Protein AF-A0A938MTL4-F1 (afdb_monomer_lite)

Sequence (67 aa):
MLRGQSLTIQYLQGGSRGQGRIKLEESEIERLKDAMRVHPHPGVARHQTVQREHYPGITVPLGRPAP

Secondary structure (DSSP, 8-state):
-BTTB------EEESGGG-SEEE--HHHHHHHHHHH----PPP--PPP-------TT--SPPPPPP-

pLDDT: mean 78.89, std 10.32, range [60.56, 93.88]

Foldseek 3Di:
DAPPDDDDQDWDFDDDVRPDDIHHDPVSVVVVVVSNDDDPDPDDPDDPDDPCCDDVPDPDHDDDDDD

Structure (mmCIF, N/CA/C/O backbone):
data_AF-A0A938MTL4-F1
#
_entry.id   AF-A0A938MTL4-F1
#
loop_
_atom_site.group_PDB
_atom_site.id
_atom_site.type_symbol
_atom_site.label_atom_id
_atom_site.label_alt_id
_atom_site.label_comp_id
_atom_site.label_asym_id
_atom_site.label_entity_id
_atom_site.label_seq_id
_atom_site.pdbx_PDB_ins_code
_atom_site.Cartn_x
_atom_site.Cartn_y
_atom_site.Cartn_z
_atom_site.occupancy
_atom_site.B_iso_or_equiv
_atom_site.auth_seq_id
_atom_site.auth_comp_id
_atom_site.auth_asym_id
_atom_site.auth_atom_id
_atom_site.pdbx_PDB_model_num
ATOM 1 N N . MET A 1 1 ? -5.263 7.492 -0.004 1.00 71.12 1 MET A N 1
ATOM 2 C CA . MET A 1 1 ? -4.518 6.982 -1.177 1.00 71.12 1 MET A CA 1
ATOM 3 C C . MET A 1 1 ? -3.160 6.485 -0.700 1.00 71.12 1 MET A C 1
ATOM 5 O O . MET A 1 1 ? -2.537 7.196 0.081 1.00 71.12 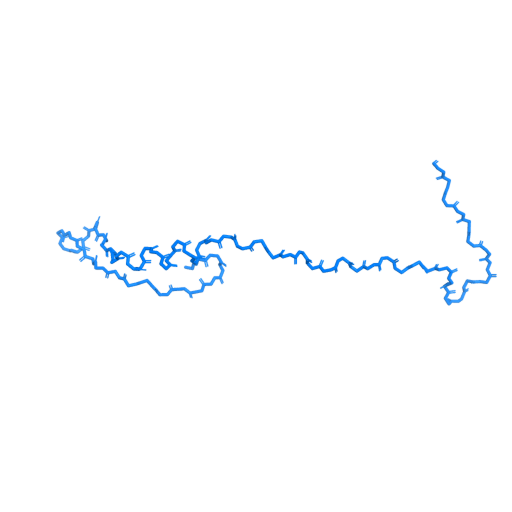1 MET A O 1
ATOM 9 N N . LEU A 1 2 ? -2.715 5.299 -1.122 1.00 82.62 2 LEU A N 1
ATOM 10 C CA . LEU A 1 2 ? -1.429 4.708 -0.723 1.00 82.62 2 LEU A CA 1
ATOM 11 C C . LEU A 1 2 ? -0.674 4.299 -1.993 1.00 82.62 2 LEU A C 1
ATOM 13 O O . LEU A 1 2 ? -1.231 3.589 -2.820 1.00 82.62 2 LEU A O 1
ATOM 17 N N . ARG A 1 3 ? 0.556 4.796 -2.195 1.00 81.69 3 ARG A N 1
ATOM 18 C CA . ARG A 1 3 ? 1.378 4.509 -3.397 1.00 81.69 3 ARG A CA 1
ATOM 19 C C . ARG A 1 3 ? 0.647 4.704 -4.744 1.00 81.69 3 ARG A C 1
ATOM 21 O O . ARG A 1 3 ? 0.882 3.971 -5.694 1.00 81.69 3 ARG A O 1
ATOM 28 N N . GLY A 1 4 ? -0.240 5.698 -4.837 1.00 83.75 4 GLY A N 1
ATOM 29 C CA . GLY A 1 4 ? -1.008 5.972 -6.061 1.00 83.75 4 GLY A CA 1
ATOM 30 C C . GLY A 1 4 ? -2.177 5.012 -6.311 1.00 83.75 4 GLY A C 1
ATOM 31 O O . GLY A 1 4 ? -2.863 5.149 -7.318 1.00 83.75 4 GLY A O 1
ATOM 32 N N . GLN A 1 5 ? -2.450 4.086 -5.389 1.00 83.12 5 GLN A N 1
ATOM 33 C CA . GLN A 1 5 ? -3.617 3.211 -5.419 1.00 83.12 5 GLN A CA 1
ATOM 34 C C . GLN A 1 5 ? -4.669 3.679 -4.404 1.00 83.12 5 GLN A C 1
ATOM 36 O O . GLN A 1 5 ? -4.359 4.119 -3.286 1.00 83.12 5 GLN A O 1
ATOM 41 N N . SER A 1 6 ? -5.939 3.609 -4.805 1.00 89.88 6 SER A N 1
ATOM 42 C CA . SER A 1 6 ? -7.058 3.813 -3.886 1.00 89.88 6 SER A CA 1
ATOM 43 C C . SER A 1 6 ? -7.266 2.542 -3.071 1.00 89.88 6 SER A C 1
ATOM 45 O O . SER A 1 6 ? -7.450 1.469 -3.639 1.00 89.88 6 SER A O 1
ATOM 47 N N . LEU A 1 7 ? -7.216 2.661 -1.745 1.00 88.50 7 LEU A N 1
ATOM 48 C CA . LEU A 1 7 ? -7.478 1.560 -0.826 1.00 88.50 7 LEU A CA 1
ATOM 49 C C . 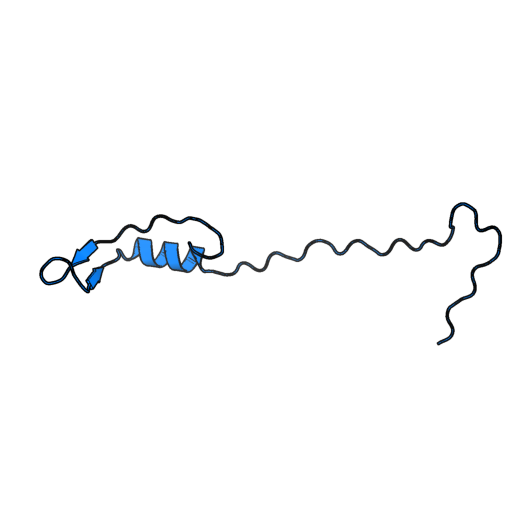LEU A 1 7 ? -8.532 1.990 0.189 1.00 88.50 7 LEU A C 1
ATOM 51 O O . LEU A 1 7 ? -8.425 3.064 0.783 1.00 88.50 7 LEU A O 1
ATOM 55 N N . THR A 1 8 ? -9.504 1.110 0.412 1.00 91.62 8 THR A N 1
ATOM 56 C CA . THR A 1 8 ? -10.419 1.183 1.552 1.00 91.62 8 THR A CA 1
ATOM 57 C C . THR A 1 8 ? -9.772 0.481 2.738 1.00 91.62 8 THR A C 1
ATOM 59 O O . THR A 1 8 ? -9.283 -0.647 2.596 1.00 91.62 8 THR A O 1
ATOM 62 N N . ILE A 1 9 ? -9.758 1.170 3.880 1.00 90.19 9 ILE A N 1
ATOM 63 C CA . ILE A 1 9 ? -9.220 0.669 5.144 1.00 90.19 9 ILE A CA 1
ATOM 64 C C . ILE A 1 9 ? -10.389 0.370 6.069 1.00 90.19 9 ILE A C 1
ATOM 66 O O . ILE A 1 9 ? -11.212 1.255 6.318 1.00 90.19 9 ILE A O 1
ATOM 70 N N . GLN A 1 10 ? -10.457 -0.856 6.573 1.00 89.44 10 GLN A N 1
ATOM 71 C CA . GLN A 1 10 ? -11.439 -1.227 7.587 1.00 89.44 10 GLN A CA 1
ATOM 72 C C . GLN A 1 10 ? -10.858 -0.956 8.967 1.00 89.44 10 GLN A C 1
ATOM 74 O O . GLN A 1 10 ? -9.787 -1.451 9.309 1.00 89.44 10 GLN A O 1
ATOM 79 N N . TYR A 1 11 ? -11.550 -0.150 9.763 1.00 90.38 11 TYR A N 1
ATOM 80 C CA . TYR A 1 11 ? -11.071 0.214 11.086 1.00 90.38 11 TYR A CA 1
ATOM 81 C C . TYR A 1 11 ? -12.217 0.410 12.068 1.00 90.38 11 TYR A C 1
ATOM 83 O O . TYR A 1 11 ? -13.332 0.772 11.692 1.00 90.38 11 TYR A O 1
ATOM 91 N N . LEU A 1 12 ? -11.914 0.217 13.348 1.00 89.12 12 LEU A N 1
ATOM 92 C CA . LEU A 1 12 ? -12.813 0.538 14.444 1.00 89.12 12 LEU A CA 1
ATOM 93 C C . LEU A 1 12 ? -12.388 1.863 15.079 1.00 89.12 12 LEU A C 1
ATOM 95 O O . LEU A 1 12 ? -11.260 2.014 15.552 1.00 89.12 12 LEU A O 1
ATOM 99 N N . GLN A 1 13 ? -13.306 2.823 15.117 1.00 86.81 13 GLN A N 1
ATOM 100 C CA . GLN A 1 13 ? -13.088 4.126 15.735 1.00 86.81 13 GLN A CA 1
ATOM 101 C C . GLN A 1 13 ? -13.512 4.093 17.207 1.00 86.81 13 GLN A C 1
ATOM 103 O O . GLN A 1 13 ? -14.636 3.719 17.534 1.00 86.81 13 GLN A O 1
ATOM 108 N N . GLY A 1 14 ? -12.607 4.474 18.105 1.00 85.00 14 GLY A N 1
ATOM 109 C CA . GLY A 1 14 ? -12.831 4.511 19.548 1.00 85.00 14 GLY A CA 1
ATOM 110 C C . GLY A 1 14 ? -12.440 5.851 20.174 1.00 85.00 14 GLY A C 1
ATOM 111 O O . GLY A 1 14 ? -11.837 6.705 19.529 1.00 85.00 14 GLY A O 1
ATOM 112 N N . GLY A 1 15 ? -12.764 6.016 21.459 1.00 83.00 15 GLY A N 1
ATOM 113 C CA . GLY A 1 15 ? -12.524 7.243 22.231 1.00 83.00 15 GLY A CA 1
ATOM 114 C C . GLY A 1 15 ? -13.820 7.923 22.674 1.00 83.00 15 GLY A C 1
ATOM 115 O O . GLY A 1 15 ? -14.913 7.540 22.248 1.00 83.00 15 GLY A O 1
ATOM 116 N N . SER A 1 16 ? -13.722 8.921 23.557 1.00 78.00 16 SER A N 1
ATOM 117 C CA . SER A 1 16 ? -14.896 9.702 23.954 1.00 78.00 16 SER A CA 1
ATOM 118 C C . SER A 1 16 ? -15.454 10.416 22.721 1.00 78.00 16 SER A C 1
ATOM 120 O O . SER A 1 16 ? -14.720 11.050 21.965 1.00 78.00 16 SER A O 1
ATOM 122 N N . ARG A 1 17 ? -16.758 10.244 22.469 1.00 82.12 17 ARG A N 1
ATOM 123 C CA . ARG A 1 17 ? -17.439 10.766 21.267 1.00 82.12 17 ARG A CA 1
ATOM 124 C C . ARG A 1 17 ? -16.810 10.303 19.939 1.00 82.12 17 ARG A C 1
ATOM 126 O O . ARG A 1 17 ? -16.919 10.997 18.935 1.00 82.12 17 ARG A O 1
ATOM 133 N N . GLY A 1 18 ? -16.143 9.146 19.940 1.00 70.19 18 GLY A N 1
ATOM 134 C CA . GLY A 1 18 ? -15.527 8.578 18.744 1.00 70.19 18 GLY A CA 1
ATOM 135 C C . GLY A 1 18 ? -14.278 9.317 18.268 1.00 70.19 18 GLY A C 1
ATOM 136 O O . GLY A 1 18 ? -13.958 9.217 17.095 1.00 70.19 18 GLY A O 1
ATOM 137 N N . GLN A 1 19 ? -13.564 10.073 19.108 1.00 79.00 19 GLN A N 1
ATOM 138 C CA . GLN A 1 19 ? -12.344 10.766 18.672 1.00 79.00 19 GLN A CA 1
ATOM 139 C C . GLN A 1 19 ? -11.052 10.146 19.217 1.00 79.00 19 GLN A C 1
ATOM 141 O O . GLN A 1 19 ? -10.957 9.758 20.380 1.00 79.00 19 GLN A O 1
ATOM 146 N N . GLY A 1 20 ? -10.023 10.131 18.365 1.00 78.44 20 GLY A N 1
ATOM 147 C CA . GLY A 1 20 ? -8.622 9.995 18.771 1.00 78.44 20 GLY A CA 1
ATOM 148 C C . GLY A 1 20 ? -8.065 8.576 18.857 1.00 78.44 20 GLY A C 1
ATOM 149 O O . GLY A 1 20 ? -6.865 8.428 19.083 1.00 78.44 20 GLY A O 1
ATOM 150 N N . ARG A 1 21 ? -8.875 7.525 18.669 1.00 87.44 21 ARG A N 1
ATOM 151 C CA . ARG A 1 21 ? -8.367 6.147 18.610 1.00 87.44 21 ARG A CA 1
ATOM 152 C C . ARG A 1 21 ? -8.912 5.407 17.403 1.00 87.44 21 ARG A C 1
ATOM 154 O O . ARG A 1 21 ? -10.115 5.366 17.175 1.00 87.44 21 ARG A O 1
ATOM 161 N N . ILE A 1 22 ? -8.006 4.781 16.670 1.00 89.69 22 ILE A N 1
ATOM 162 C CA . ILE A 1 22 ? -8.314 3.875 15.572 1.00 89.69 22 ILE A CA 1
ATOM 163 C C . ILE A 1 22 ? -7.714 2.528 15.955 1.00 89.69 22 ILE A C 1
ATOM 165 O O . ILE A 1 22 ? -6.548 2.457 16.343 1.00 89.69 22 ILE A O 1
ATOM 169 N N . LYS A 1 23 ? -8.524 1.478 15.897 1.00 90.69 23 LYS A N 1
ATOM 170 C CA . LYS A 1 23 ? -8.083 0.094 16.041 1.00 90.69 23 LYS A CA 1
ATOM 171 C C . LYS A 1 23 ? -8.196 -0.578 14.683 1.00 90.69 23 LYS A C 1
ATOM 173 O O . LYS A 1 23 ? -9.195 -0.403 13.987 1.00 90.69 23 LYS A O 1
ATOM 178 N N . LEU A 1 24 ? -7.164 -1.322 14.329 1.00 91.69 24 LEU A N 1
ATOM 179 C CA . LEU A 1 24 ? -7.108 -2.125 13.119 1.00 91.69 24 LEU A CA 1
ATOM 180 C C . LEU A 1 24 ? -6.999 -3.581 13.545 1.00 91.69 24 LEU A C 1
ATOM 182 O O . LEU A 1 24 ? -6.298 -3.882 14.512 1.00 91.69 24 LEU A O 1
ATOM 186 N N . GLU A 1 25 ? -7.687 -4.453 12.820 1.00 93.12 25 GLU A N 1
ATOM 187 C CA . GLU A 1 25 ? -7.452 -5.888 12.923 1.00 93.12 25 GLU A CA 1
ATOM 188 C C . GLU A 1 25 ? -6.038 -6.214 12.430 1.00 93.12 25 GLU A C 1
ATOM 190 O O . GLU A 1 25 ? -5.498 -5.537 11.549 1.00 93.12 25 GLU A O 1
ATOM 195 N N . GLU A 1 26 ? -5.431 -7.257 12.990 1.00 93.88 26 GLU A N 1
ATOM 196 C CA . GLU A 1 26 ? -4.057 -7.651 12.660 1.00 93.88 26 GLU A CA 1
ATOM 197 C C . GLU A 1 26 ? -3.887 -7.950 11.162 1.00 93.88 26 GLU A C 1
ATOM 199 O O . GLU A 1 26 ? -2.949 -7.466 10.527 1.00 93.88 26 GLU A O 1
ATOM 204 N N . SER A 1 27 ? -4.863 -8.638 10.569 1.00 92.69 27 SER A N 1
ATOM 205 C CA . SER A 1 27 ? -4.896 -8.948 9.137 1.00 92.69 27 SER A CA 1
ATOM 206 C C . SER A 1 27 ? -4.910 -7.698 8.248 1.00 92.69 27 SER A C 1
ATOM 208 O O . SER A 1 27 ? -4.291 -7.678 7.182 1.00 92.69 27 SER A O 1
ATOM 210 N N . GLU A 1 28 ? -5.563 -6.619 8.686 1.00 93.00 28 GLU A N 1
ATOM 211 C CA . GLU A 1 28 ? -5.598 -5.359 7.940 1.00 93.00 28 GLU A CA 1
ATOM 212 C C . GLU A 1 28 ? -4.249 -4.632 8.020 1.00 93.00 28 GLU A C 1
ATOM 214 O O . GLU A 1 28 ? -3.806 -4.020 7.045 1.00 93.00 28 GLU A O 1
ATOM 219 N N . ILE A 1 29 ? -3.547 -4.743 9.152 1.00 92.50 29 ILE A N 1
ATOM 220 C CA . ILE A 1 29 ? -2.187 -4.210 9.296 1.00 92.50 29 ILE A CA 1
ATOM 221 C C . ILE A 1 29 ? -1.234 -4.920 8.329 1.00 92.50 29 ILE A C 1
ATOM 223 O O . ILE A 1 29 ? -0.427 -4.255 7.675 1.00 92.50 29 ILE A O 1
ATOM 227 N N . GLU A 1 30 ? -1.313 -6.246 8.221 1.00 93.38 30 GLU A N 1
ATOM 228 C CA . GLU A 1 30 ? -0.493 -7.019 7.280 1.00 93.38 30 GLU A CA 1
ATOM 229 C C . GLU A 1 30 ? -0.772 -6.625 5.829 1.00 93.38 30 GLU A C 1
ATOM 231 O O . GLU A 1 30 ? 0.161 -6.299 5.091 1.00 93.38 30 GLU A O 1
ATOM 236 N N . ARG A 1 31 ? -2.051 -6.544 5.447 1.00 92.06 31 ARG A N 1
ATOM 237 C CA . ARG A 1 31 ? -2.467 -6.095 4.112 1.00 92.06 31 ARG A CA 1
ATOM 238 C C . ARG A 1 31 ? -1.951 -4.693 3.787 1.00 92.06 31 ARG A C 1
ATOM 240 O O . ARG A 1 31 ? -1.472 -4.452 2.679 1.00 92.06 31 ARG A O 1
ATOM 247 N N . LEU A 1 32 ? -2.036 -3.758 4.734 1.00 91.44 32 LEU A N 1
ATOM 248 C CA . LEU A 1 32 ? -1.531 -2.397 4.542 1.00 91.44 32 LEU A CA 1
ATOM 249 C C . LEU A 1 32 ? -0.011 -2.367 4.397 1.00 91.44 32 LEU A C 1
ATOM 251 O O . LEU A 1 32 ? 0.498 -1.661 3.526 1.00 91.44 32 LEU A O 1
ATOM 255 N N . LYS A 1 33 ? 0.719 -3.140 5.208 1.00 91.62 33 LYS A N 1
ATOM 256 C CA . LYS A 1 33 ? 2.179 -3.265 5.083 1.00 91.62 33 LYS A CA 1
ATOM 257 C C . LYS A 1 33 ? 2.575 -3.809 3.715 1.00 91.62 33 LYS A C 1
ATOM 259 O O . LYS A 1 33 ? 3.512 -3.283 3.116 1.00 91.62 33 LYS A O 1
ATOM 264 N N . ASP A 1 34 ? 1.854 -4.807 3.217 1.00 89.62 34 ASP A N 1
ATOM 265 C CA . ASP A 1 34 ? 2.103 -5.379 1.896 1.00 89.62 34 ASP A CA 1
ATOM 266 C C . ASP A 1 34 ? 1.800 -4.371 0.778 1.00 89.62 34 ASP A C 1
ATOM 268 O O . ASP A 1 34 ? 2.640 -4.127 -0.084 1.00 89.62 34 ASP A O 1
ATOM 272 N N . ALA A 1 35 ? 0.685 -3.640 0.868 1.00 87.50 35 ALA A N 1
ATOM 273 C CA . ALA A 1 35 ? 0.365 -2.559 -0.070 1.00 87.50 35 ALA A CA 1
ATOM 274 C C . ALA A 1 35 ? 1.388 -1.401 -0.047 1.00 87.50 35 ALA A C 1
ATOM 276 O O . ALA A 1 35 ? 1.549 -0.677 -1.032 1.00 87.50 35 ALA A O 1
ATOM 277 N N . MET A 1 36 ? 2.084 -1.193 1.075 1.00 87.62 36 MET A N 1
ATOM 278 C CA . MET A 1 36 ? 3.181 -0.222 1.182 1.00 87.62 36 MET A CA 1
ATOM 279 C C . MET A 1 36 ? 4.515 -0.758 0.663 1.00 87.62 36 MET A C 1
ATOM 281 O O . MET A 1 36 ? 5.435 0.047 0.441 1.00 87.62 36 MET A O 1
ATOM 285 N N . ARG A 1 37 ? 4.643 -2.079 0.502 1.00 88.12 37 ARG A N 1
ATOM 286 C CA . ARG A 1 37 ? 5.884 -2.738 0.117 1.00 88.12 37 ARG A CA 1
ATOM 287 C C . ARG A 1 37 ? 6.283 -2.303 -1.285 1.00 88.12 37 ARG A C 1
ATOM 289 O O . ARG A 1 37 ? 5.503 -2.313 -2.232 1.00 88.12 37 ARG A O 1
ATOM 296 N N . VAL A 1 38 ? 7.542 -1.902 -1.417 1.00 79.25 38 VAL A N 1
ATOM 297 C CA . VAL A 1 38 ? 8.119 -1.586 -2.719 1.00 79.25 38 VAL A CA 1
ATOM 298 C C . VAL A 1 38 ? 8.565 -2.895 -3.351 1.00 79.25 38 VAL A C 1
ATOM 300 O O . VAL A 1 38 ? 9.513 -3.522 -2.880 1.00 79.25 38 VAL A O 1
ATOM 303 N N . HIS A 1 39 ? 7.892 -3.293 -4.424 1.00 73.38 39 HIS A N 1
ATOM 304 C CA . HIS A 1 39 ? 8.395 -4.321 -5.322 1.00 73.38 39 HIS A CA 1
ATOM 305 C C . HIS A 1 39 ? 9.247 -3.629 -6.385 1.00 73.38 39 HIS A C 1
ATOM 307 O O . HIS A 1 39 ? 8.689 -2.892 -7.203 1.00 73.38 39 HIS A O 1
ATOM 313 N N . PRO A 1 40 ? 10.584 -3.795 -6.374 1.00 73.31 40 PRO A N 1
ATOM 314 C CA . PRO A 1 40 ? 11.406 -3.290 -7.459 1.00 73.31 40 PRO A CA 1
ATOM 315 C C . PRO A 1 40 ? 10.929 -3.958 -8.746 1.00 73.31 40 PRO A C 1
ATOM 317 O O . PRO A 1 40 ? 11.055 -5.169 -8.912 1.00 73.31 40 PRO A O 1
ATOM 320 N N . HIS A 1 41 ? 10.327 -3.170 -9.635 1.00 70.38 41 HIS A N 1
ATOM 321 C CA . HIS A 1 41 ? 10.008 -3.639 -10.971 1.00 70.38 41 HIS A CA 1
ATOM 322 C C . HIS A 1 41 ? 11.349 -3.837 -11.685 1.00 70.38 41 HIS A C 1
ATOM 324 O O . HIS A 1 41 ? 12.091 -2.854 -11.809 1.00 70.38 41 HIS A O 1
ATOM 330 N N . PRO A 1 42 ? 11.714 -5.066 -12.102 1.00 70.19 42 PRO A N 1
ATOM 331 C CA . PRO A 1 42 ? 12.910 -5.261 -12.905 1.00 70.19 42 PRO A CA 1
ATOM 332 C C . PRO A 1 42 ? 12.766 -4.365 -14.135 1.00 70.19 42 PRO A C 1
ATOM 334 O O . PRO A 1 42 ? 11.759 -4.419 -14.839 1.00 70.19 42 PRO A O 1
ATOM 337 N N . GLY A 1 43 ? 13.711 -3.431 -14.263 1.00 63.75 43 GLY A N 1
ATOM 338 C CA . GLY A 1 43 ? 13.560 -2.224 -15.062 1.00 63.75 43 GLY A CA 1
ATOM 339 C C . GLY A 1 43 ? 13.086 -2.500 -16.482 1.00 63.75 43 GLY A C 1
ATOM 340 O O . GLY A 1 43 ? 13.496 -3.474 -17.111 1.00 63.75 43 GLY A O 1
ATOM 341 N N . VAL A 1 44 ? 12.234 -1.596 -16.975 1.00 70.00 44 VAL A N 1
ATOM 342 C CA . VAL A 1 44 ? 11.844 -1.501 -18.385 1.00 70.00 44 VAL A CA 1
ATOM 343 C C . VAL A 1 44 ? 13.084 -1.740 -19.239 1.00 70.00 44 VAL A C 1
ATOM 345 O O . VAL A 1 44 ? 14.093 -1.053 -19.053 1.00 70.00 44 VAL A O 1
ATOM 348 N N . ALA A 1 45 ? 13.022 -2.734 -20.130 1.00 72.69 45 ALA A N 1
ATOM 349 C CA . ALA A 1 45 ? 14.131 -3.063 -21.009 1.00 72.69 45 ALA A CA 1
ATOM 350 C C . ALA A 1 45 ? 14.595 -1.777 -21.696 1.00 72.69 45 ALA A C 1
ATOM 352 O O . ALA A 1 45 ? 13.838 -1.137 -22.431 1.00 72.69 45 ALA A O 1
ATOM 353 N N . ARG A 1 46 ? 15.826 -1.353 -21.392 1.00 69.31 46 ARG A N 1
ATOM 354 C CA . ARG A 1 46 ? 16.405 -0.163 -22.005 1.00 69.31 46 ARG A CA 1
ATOM 355 C C . ARG A 1 46 ? 16.420 -0.425 -23.503 1.00 69.31 46 ARG A C 1
ATOM 357 O O . ARG A 1 46 ? 17.002 -1.416 -23.940 1.00 69.31 46 ARG A O 1
ATOM 364 N N . HIS A 1 47 ? 15.745 0.430 -24.266 1.00 70.75 47 HIS A N 1
ATOM 365 C CA . HIS A 1 47 ? 15.731 0.316 -25.716 1.00 70.75 47 HIS A CA 1
ATOM 366 C C . HIS A 1 47 ? 17.188 0.310 -26.179 1.00 70.75 47 HIS A C 1
ATOM 368 O O . HIS A 1 47 ? 17.932 1.250 -25.881 1.00 70.75 47 HIS A O 1
ATOM 374 N N . GLN A 1 48 ? 17.622 -0.784 -26.809 1.00 70.44 48 GLN A N 1
ATOM 375 C CA . GLN A 1 48 ? 18.989 -0.869 -27.299 1.00 70.44 48 GLN A CA 1
ATOM 376 C C . GLN A 1 48 ? 19.193 0.269 -28.295 1.00 70.44 48 GLN A C 1
ATOM 378 O O . GLN A 1 48 ? 18.338 0.527 -29.151 1.00 70.44 48 GLN A O 1
ATOM 383 N N . THR A 1 49 ? 20.300 0.990 -28.145 1.00 69.88 49 THR A N 1
ATOM 384 C CA . THR A 1 49 ? 20.690 2.024 -29.093 1.00 69.88 49 THR A CA 1
ATOM 385 C C . THR A 1 49 ? 20.920 1.330 -30.430 1.00 69.88 49 THR A C 1
ATOM 387 O O . THR A 1 49 ? 21.896 0.604 -30.596 1.00 69.88 49 THR A O 1
ATOM 390 N N . VAL A 1 50 ? 19.994 1.498 -31.373 1.00 71.81 50 VAL A N 1
ATOM 391 C CA . VAL A 1 50 ? 20.179 1.000 -32.736 1.00 71.81 50 VAL A CA 1
ATOM 392 C C . VAL A 1 50 ? 21.344 1.792 -33.319 1.00 71.81 50 VAL A C 1
ATOM 394 O O . VAL A 1 50 ? 21.244 3.015 -33.445 1.00 71.81 50 VAL A O 1
ATOM 397 N N . GLN A 1 51 ? 22.459 1.126 -33.625 1.00 67.06 51 GLN A N 1
ATOM 398 C CA . GLN A 1 51 ? 23.555 1.768 -34.343 1.00 67.06 51 GLN A CA 1
ATOM 399 C C . GLN A 1 51 ? 23.034 2.148 -35.729 1.00 67.06 51 GLN A C 1
ATOM 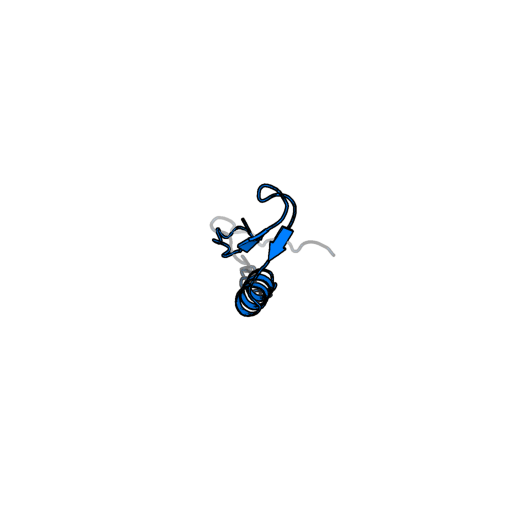401 O O . GLN A 1 51 ? 22.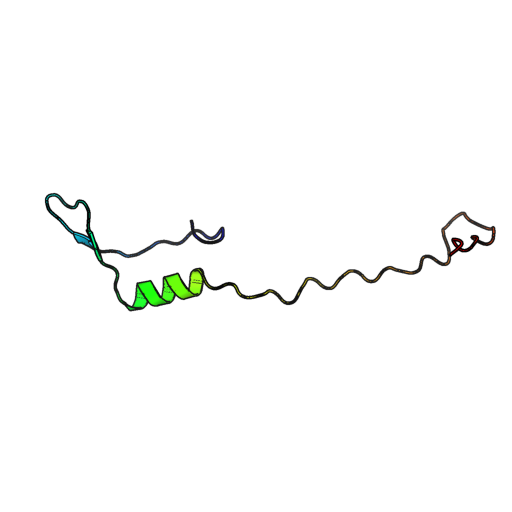793 1.299 -36.584 1.00 67.06 51 GLN A O 1
ATOM 406 N N . ARG A 1 52 ? 22.776 3.442 -35.926 1.00 63.09 52 ARG A N 1
ATOM 407 C CA . ARG A 1 52 ?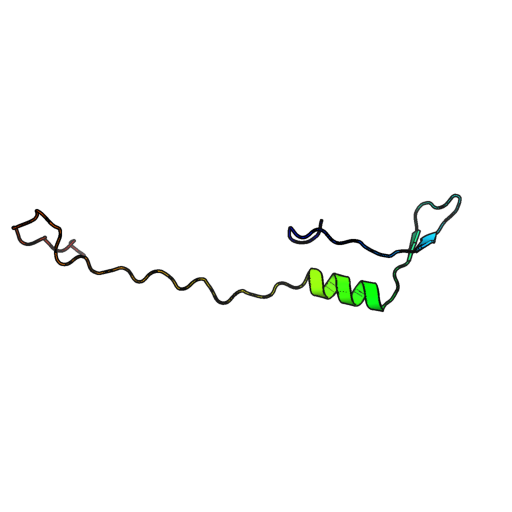 22.385 3.999 -37.221 1.00 63.09 52 ARG A CA 1
ATOM 408 C C . ARG A 1 52 ? 23.649 4.161 -38.055 1.00 63.09 52 ARG A C 1
ATOM 410 O O . ARG A 1 52 ? 24.169 5.261 -38.187 1.00 63.09 52 ARG A O 1
ATOM 417 N N . GLU A 1 53 ? 24.165 3.050 -38.572 1.00 65.81 53 GLU A N 1
ATOM 418 C CA . GLU A 1 53 ? 25.301 3.068 -39.505 1.00 65.81 53 GLU A CA 1
ATOM 419 C C . GLU A 1 53 ? 24.919 3.725 -40.839 1.00 65.81 53 GLU A C 1
ATOM 421 O O . GLU A 1 53 ? 25.764 4.293 -41.520 1.00 65.81 53 GLU A O 1
ATOM 426 N N . HIS A 1 54 ? 23.626 3.722 -41.178 1.00 60.56 54 HIS A N 1
ATOM 427 C CA . HIS A 1 54 ? 23.095 4.353 -42.376 1.00 60.56 54 HIS A CA 1
ATOM 428 C C . HIS A 1 54 ? 21.888 5.234 -42.052 1.00 60.56 54 HIS A C 1
ATOM 430 O O . HIS A 1 54 ? 20.908 4.796 -41.445 1.00 60.56 54 HIS A O 1
ATOM 436 N N . TYR A 1 55 ? 21.960 6.488 -42.496 1.00 66.06 55 TYR A N 1
ATOM 437 C CA . TYR A 1 55 ? 20.852 7.436 -42.477 1.00 66.06 55 TYR A CA 1
ATOM 438 C C . TYR A 1 55 ? 20.297 7.559 -43.901 1.00 66.06 55 TYR A C 1
ATOM 440 O O . TYR A 1 55 ? 21.081 7.765 -44.832 1.00 66.06 55 TYR A O 1
ATOM 448 N N . PRO A 1 56 ? 18.971 7.468 -44.103 1.00 67.94 56 PRO A N 1
ATOM 449 C CA . PRO A 1 56 ? 18.390 7.709 -45.415 1.00 67.94 56 PRO A CA 1
ATOM 450 C C . PRO A 1 56 ? 18.717 9.142 -45.859 1.00 67.94 56 PRO A C 1
ATOM 452 O O . PRO A 1 56 ? 18.348 10.099 -45.183 1.00 67.94 56 PRO A O 1
ATOM 455 N N . GLY A 1 57 ? 19.438 9.283 -46.975 1.00 68.25 57 GLY A N 1
ATOM 456 C CA . GLY A 1 57 ? 19.839 10.577 -47.541 1.00 68.25 57 GLY A CA 1
ATOM 457 C C . GLY A 1 57 ? 21.265 11.038 -47.218 1.00 68.25 57 GLY A C 1
ATOM 458 O O . GLY A 1 57 ? 21.700 12.038 -47.781 1.00 68.25 57 GLY A O 1
ATOM 459 N N . ILE A 1 58 ? 22.021 10.317 -46.381 1.00 66.75 58 ILE A N 1
ATOM 460 C CA . ILE A 1 58 ? 23.455 10.579 -46.180 1.00 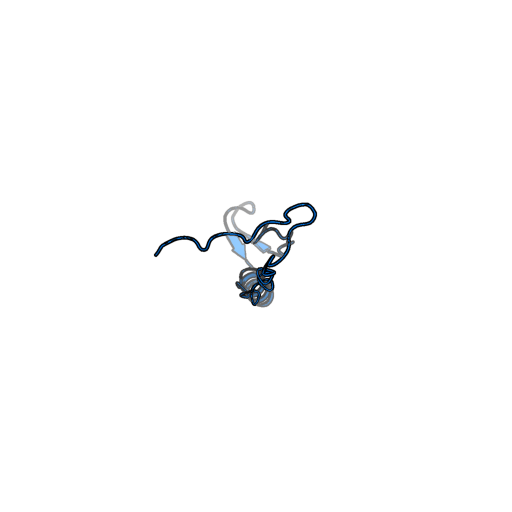66.75 58 ILE A CA 1
ATOM 461 C C . ILE A 1 58 ? 24.253 9.570 -47.010 1.00 66.75 58 ILE A C 1
ATOM 463 O O . ILE A 1 58 ? 24.266 8.380 -46.710 1.00 66.75 58 ILE A O 1
ATOM 467 N N . THR A 1 59 ? 24.910 10.045 -48.067 1.00 67.06 59 THR A N 1
ATOM 468 C CA . THR A 1 59 ? 25.729 9.230 -48.987 1.00 67.06 59 THR A CA 1
ATOM 469 C C . THR A 1 59 ? 27.231 9.322 -48.714 1.00 67.06 59 THR A C 1
ATOM 471 O O . THR A 1 59 ? 28.022 8.670 -49.390 1.00 67.06 59 THR A O 1
ATOM 474 N N . VAL A 1 60 ? 27.635 10.128 -47.731 1.00 69.56 60 VAL A N 1
ATOM 475 C CA . VAL A 1 60 ? 29.037 10.353 -47.359 1.00 69.56 60 VAL A CA 1
ATOM 476 C C . VAL A 1 60 ? 29.388 9.599 -46.072 1.00 69.56 60 VAL A C 1
ATOM 478 O O . VAL A 1 60 ? 28.517 9.433 -45.214 1.00 69.56 60 VAL A O 1
ATOM 481 N N . PRO A 1 61 ? 30.643 9.144 -45.900 1.00 69.38 61 PRO A N 1
ATOM 482 C CA . PRO A 1 61 ? 31.065 8.477 -44.674 1.00 69.38 61 PRO A CA 1
ATOM 483 C C . PRO A 1 61 ? 30.943 9.429 -43.479 1.00 69.38 61 PRO A C 1
ATOM 485 O O . PRO A 1 61 ? 31.494 10.530 -43.483 1.00 69.38 61 PRO A O 1
ATOM 488 N N . LEU A 1 62 ? 30.220 8.996 -42.445 1.00 70.00 62 LEU A N 1
ATOM 489 C CA . LEU A 1 62 ? 30.117 9.734 -41.191 1.00 70.00 62 LEU A CA 1
ATOM 490 C C . LEU A 1 62 ? 31.444 9.626 -40.431 1.00 70.00 62 LEU A C 1
ATOM 492 O O . LEU A 1 62 ? 31.937 8.529 -40.164 1.00 70.00 62 LEU A O 1
ATOM 496 N N . GLY A 1 63 ? 32.034 10.774 -40.097 1.00 69.81 63 GLY A N 1
ATOM 497 C CA . GLY A 1 63 ? 33.233 10.833 -39.265 1.00 69.81 63 GLY A CA 1
ATOM 498 C C . GLY A 1 63 ? 32.971 10.260 -37.870 1.00 69.81 63 GLY A C 1
ATOM 499 O O . GLY A 1 63 ? 31.861 10.352 -37.344 1.00 69.81 63 GLY A O 1
ATOM 500 N N . ARG A 1 64 ? 33.993 9.661 -37.254 1.00 71.25 64 ARG A N 1
ATOM 501 C CA . ARG A 1 64 ? 33.908 9.224 -35.854 1.00 71.25 64 ARG A CA 1
ATOM 502 C C . ARG A 1 64 ? 34.112 10.431 -34.932 1.00 71.25 64 ARG A C 1
ATOM 504 O O . ARG A 1 64 ? 34.988 11.245 -35.228 1.00 71.25 64 ARG A O 1
ATOM 511 N N . PRO A 1 65 ? 33.352 10.557 -33.829 1.00 66.94 65 PRO A N 1
ATOM 512 C CA . PRO A 1 65 ? 33.665 11.554 -32.814 1.00 66.94 65 PRO A CA 1
ATOM 513 C C . PRO A 1 65 ? 35.069 11.272 -32.259 1.00 66.94 65 PRO A C 1
ATOM 515 O O . PRO A 1 65 ? 35.405 10.121 -31.972 1.00 66.94 65 PRO A O 1
ATOM 518 N N . ALA A 1 66 ? 35.897 12.316 -32.191 1.00 67.12 66 ALA A N 1
ATOM 519 C CA . ALA A 1 66 ? 37.235 12.242 -31.612 1.00 67.12 66 ALA A CA 1
ATOM 520 C C . ALA A 1 66 ? 37.151 11.907 -30.104 1.00 67.12 66 ALA A C 1
ATOM 522 O O . ALA A 1 66 ? 36.139 12.253 -29.486 1.00 67.12 66 ALA A O 1
ATOM 523 N N . PRO A 1 67 ? 38.161 11.209 -29.544 1.00 63.56 67 PRO A N 1
ATOM 524 C CA . PRO A 1 67 ? 38.201 10.831 -28.130 1.00 63.56 67 PRO A CA 1
ATOM 525 C C . PRO A 1 67 ? 38.245 12.033 -27.180 1.00 63.56 67 PRO A C 1
ATOM 527 O O . PRO A 1 67 ? 38.786 13.091 -27.580 1.00 63.56 67 PRO A O 1
#

Radius of gyration: 27.88 Å; chains: 1; bounding box: 56×21×73 Å